Protein AF-A0A1Z8B0L1-F1 (afdb_monomer)

Nearest PDB structures (foldseek):
  5zxg-assembly1_A  TM=8.441E-01  e=2.664E-04  Arthrobacter globiformis
  5zxg-assembly1_B  TM=8.495E-01  e=6.391E-04  Arthrobacter globiformis
  4aef-assembly1_A  TM=9.300E-01  e=2.914E-03  Pyrococcus furiosus
  5h05-assembly2_B  TM=7.819E-01  e=2.053E-03  marine metagenome
  1lwh-assembly1_B  TM=7.773E-01  e=1.937E-03  Thermotoga maritima

Structure (mmCIF, N/CA/C/O backbone):
data_AF-A0A1Z8B0L1-F1
#
_entry.id   AF-A0A1Z8B0L1-F1
#
loop_
_atom_site.group_PDB
_atom_site.id
_atom_site.type_symbol
_atom_site.label_atom_id
_atom_site.label_alt_id
_atom_site.label_comp_id
_atom_site.label_asym_id
_atom_site.label_entity_id
_atom_site.label_seq_id
_atom_site.pdbx_PDB_ins_code
_atom_site.Cartn_x
_atom_site.Cartn_y
_atom_site.Cartn_z
_atom_site.occupancy
_atom_site.B_iso_or_equiv
_atom_site.auth_seq_id
_atom_site.auth_comp_id
_atom_site.auth_asym_id
_atom_site.auth_atom_id
_atom_site.pdbx_PDB_model_num
ATOM 1 N N . SER A 1 1 ? 11.776 -5.680 -22.552 1.00 68.62 1 SER A N 1
ATOM 2 C CA . SER A 1 1 ? 10.340 -6.028 -22.489 1.00 68.62 1 SER A CA 1
ATOM 3 C C . SER A 1 1 ? 10.002 -6.439 -21.060 1.00 68.62 1 SER A C 1
ATOM 5 O O . SER A 1 1 ? 10.801 -7.156 -20.469 1.00 68.62 1 SER A O 1
ATOM 7 N N . ILE A 1 2 ? 8.865 -5.976 -20.528 1.00 79.12 2 ILE A N 1
ATOM 8 C CA . ILE A 1 2 ? 8.371 -6.198 -19.151 1.00 79.12 2 ILE A CA 1
ATOM 9 C C .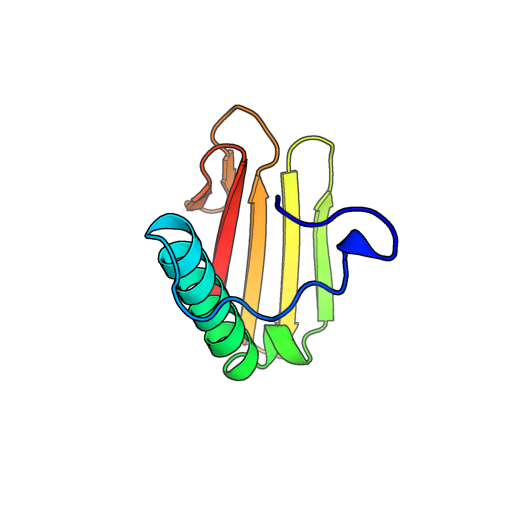 ILE A 1 2 ? 7.873 -7.631 -18.868 1.00 79.12 2 ILE A C 1
ATOM 11 O O . ILE A 1 2 ? 7.508 -7.930 -17.738 1.00 79.12 2 ILE A O 1
ATOM 15 N N . GLY A 1 3 ? 7.895 -8.516 -19.869 1.00 85.56 3 GLY A N 1
ATOM 16 C CA . GLY A 1 3 ? 7.261 -9.834 -19.792 1.00 85.56 3 GLY A CA 1
ATOM 17 C C . GLY A 1 3 ? 5.889 -9.818 -20.470 1.00 85.56 3 GLY A C 1
ATOM 18 O O . GLY A 1 3 ? 5.318 -8.752 -20.704 1.00 85.56 3 GLY A O 1
ATOM 19 N N . GLY A 1 4 ? 5.376 -10.995 -20.804 1.00 88.12 4 GLY A N 1
ATOM 20 C CA . GLY A 1 4 ? 4.113 -11.185 -21.514 1.00 88.12 4 GLY A CA 1
ATOM 21 C C . GLY A 1 4 ? 3.475 -12.513 -21.124 1.00 88.12 4 GLY A C 1
ATOM 22 O O . GLY A 1 4 ? 3.691 -13.002 -20.018 1.00 88.12 4 GLY A O 1
ATOM 23 N N . ASN A 1 5 ? 2.707 -13.117 -22.026 1.00 89.88 5 ASN A N 1
ATOM 24 C CA . ASN A 1 5 ? 2.244 -14.490 -21.824 1.00 89.88 5 ASN A CA 1
ATOM 25 C C . ASN A 1 5 ? 3.418 -15.474 -21.862 1.00 89.88 5 ASN A C 1
ATOM 27 O O . ASN A 1 5 ? 4.509 -15.131 -22.316 1.00 89.88 5 ASN A O 1
ATOM 31 N N . ASP A 1 6 ? 3.184 -16.701 -21.407 1.00 92.06 6 ASP A N 1
ATOM 32 C CA . ASP A 1 6 ? 4.151 -17.789 -21.541 1.00 92.06 6 ASP A CA 1
ATOM 33 C C . ASP A 1 6 ? 4.649 -17.901 -22.999 1.00 92.06 6 ASP A C 1
ATOM 35 O O . ASP A 1 6 ? 3.825 -17.836 -23.917 1.00 92.06 6 ASP A O 1
ATOM 39 N N . PRO A 1 7 ? 5.967 -18.015 -23.249 1.00 90.38 7 PRO A N 1
ATOM 40 C CA . PRO A 1 7 ? 7.065 -18.204 -22.286 1.00 90.38 7 PRO A CA 1
ATOM 41 C C . PRO A 1 7 ? 7.687 -16.904 -21.720 1.00 90.38 7 PRO A C 1
ATOM 43 O O . PRO A 1 7 ? 8.632 -16.953 -20.932 1.00 90.38 7 PRO A O 1
ATOM 46 N N . ASP A 1 8 ? 7.196 -15.726 -22.109 1.00 91.19 8 ASP A N 1
ATOM 47 C CA . ASP A 1 8 ? 7.835 -14.420 -21.876 1.00 91.19 8 ASP A CA 1
ATOM 48 C C . ASP A 1 8 ? 7.794 -13.942 -20.407 1.00 91.19 8 ASP A C 1
ATOM 50 O O . ASP A 1 8 ? 8.585 -13.080 -20.019 1.00 91.19 8 ASP A O 1
ATOM 54 N N . ASN A 1 9 ? 6.916 -14.502 -19.565 1.00 92.62 9 ASN A N 1
ATOM 55 C CA . ASN A 1 9 ? 6.869 -14.247 -18.113 1.00 92.62 9 ASN A CA 1
ATOM 56 C C . ASN A 1 9 ? 7.932 -15.017 -17.304 1.00 92.62 9 ASN A C 1
ATOM 58 O O . ASN A 1 9 ? 8.040 -14.800 -16.098 1.00 92.62 9 ASN A O 1
ATOM 62 N N . ARG A 1 10 ? 8.732 -15.886 -17.942 1.00 92.00 10 ARG A N 1
ATOM 63 C CA . ARG A 1 10 ? 9.798 -16.681 -17.296 1.00 92.00 10 ARG A CA 1
ATOM 64 C C . ARG A 1 10 ? 11.206 -16.208 -17.655 1.00 92.00 10 ARG A C 1
ATOM 66 O O . ARG A 1 10 ? 12.144 -17.001 -17.707 1.00 92.00 10 ARG A O 1
ATOM 73 N N . LYS A 1 11 ? 11.366 -14.920 -17.954 1.00 89.69 11 LYS A N 1
ATOM 74 C CA . LYS A 1 11 ? 12.686 -14.347 -18.243 1.00 89.69 11 LYS A CA 1
ATOM 75 C C . LYS A 1 11 ? 13.632 -14.525 -17.066 1.00 89.69 11 LYS A C 1
ATOM 77 O O . LYS A 1 11 ? 13.225 -14.489 -15.907 1.00 89.69 11 LYS A O 1
ATOM 82 N N . MET A 1 12 ? 14.914 -14.650 -17.392 1.00 92.62 12 MET A N 1
ATOM 83 C CA . MET A 1 12 ? 15.974 -14.666 -16.392 1.00 92.62 12 MET A CA 1
ATOM 84 C C . MET A 1 12 ? 15.946 -13.388 -15.554 1.00 92.62 12 MET A C 1
ATOM 86 O O . MET A 1 12 ? 15.694 -12.294 -16.068 1.00 92.62 12 MET A O 1
ATOM 90 N N . MET A 1 13 ? 16.232 -13.543 -14.261 1.00 92.00 13 MET A N 1
ATOM 91 C CA . MET A 1 13 ? 16.302 -12.421 -13.334 1.00 92.00 13 MET A CA 1
ATOM 92 C C . MET A 1 13 ? 17.366 -11.421 -13.789 1.00 92.00 13 MET A C 1
ATOM 94 O O . MET A 1 13 ? 18.517 -11.778 -14.045 1.00 92.00 13 MET A O 1
ATOM 98 N N . LYS A 1 14 ? 16.977 -10.151 -13.849 1.00 90.12 14 LYS A N 1
ATOM 99 C CA . LYS A 1 14 ? 17.868 -9.038 -14.159 1.00 90.12 14 LYS A CA 1
ATOM 100 C C . LYS A 1 14 ? 18.441 -8.478 -12.857 1.00 90.12 14 LYS A C 1
ATOM 102 O O . LYS A 1 14 ? 17.690 -8.016 -12.003 1.00 90.12 14 LYS A O 1
ATOM 107 N N . PHE A 1 15 ? 19.763 -8.523 -12.708 1.00 92.88 15 PHE A N 1
ATOM 108 C CA . PHE A 1 15 ? 20.451 -8.033 -11.505 1.00 92.88 15 PHE A CA 1
ATOM 109 C C . PHE A 1 15 ? 20.972 -6.600 -11.636 1.00 92.88 15 PHE A C 1
ATOM 111 O O . PHE A 1 15 ? 21.089 -5.906 -10.629 1.00 92.88 15 PHE A O 1
ATOM 118 N N . ASP A 1 16 ? 21.240 -6.148 -12.860 1.00 95.69 16 ASP A N 1
ATOM 119 C CA . ASP A 1 16 ? 21.636 -4.769 -13.138 1.00 95.69 16 ASP A CA 1
ATOM 120 C C . ASP A 1 16 ? 20.391 -3.895 -13.313 1.00 95.69 16 ASP A C 1
ATOM 122 O O . ASP A 1 16 ? 19.723 -3.972 -14.339 1.00 95.69 16 ASP A O 1
ATOM 126 N N . LEU A 1 17 ? 20.022 -3.133 -12.283 1.00 94.69 17 LEU A N 1
ATOM 127 C CA . LEU A 1 17 ? 18.755 -2.402 -12.225 1.00 94.69 17 LEU A CA 1
ATOM 128 C C . LEU A 1 17 ? 18.925 -0.945 -12.659 1.00 94.69 17 LEU A C 1
ATOM 130 O O . LEU A 1 17 ? 19.788 -0.233 -12.146 1.00 94.69 17 LEU A O 1
ATOM 134 N N . ASN A 1 18 ? 18.021 -0.454 -13.506 1.00 94.75 18 ASN A N 1
ATOM 135 C CA . ASN A 1 18 ? 17.937 0.972 -13.812 1.00 94.75 18 ASN A CA 1
ATOM 136 C C . ASN A 1 18 ? 17.346 1.775 -12.633 1.00 94.75 18 ASN A C 1
ATOM 138 O O . ASN A 1 18 ? 16.805 1.219 -11.677 1.00 94.75 18 ASN A O 1
ATOM 142 N N . VAL A 1 19 ? 17.405 3.107 -12.712 1.00 96.81 19 VAL A N 1
ATOM 143 C CA . VAL A 1 19 ? 16.966 4.009 -11.628 1.00 96.81 19 VAL A CA 1
ATOM 144 C C . VAL A 1 19 ? 15.496 3.798 -11.233 1.00 96.81 19 VAL A C 1
ATOM 146 O O . VAL A 1 19 ? 15.158 3.844 -10.049 1.00 96.81 19 VAL A O 1
ATOM 149 N N . HIS A 1 20 ? 14.610 3.535 -12.196 1.00 94.88 20 HIS A N 1
ATOM 150 C CA . HIS A 1 20 ? 13.194 3.282 -11.918 1.00 94.88 20 HIS A CA 1
ATOM 151 C C . HIS A 1 20 ? 12.984 1.931 -11.223 1.00 94.88 20 HIS A C 1
ATOM 153 O O . HIS A 1 20 ? 12.233 1.851 -10.253 1.00 94.88 20 HIS A O 1
ATOM 159 N N . GLU A 1 21 ? 13.685 0.888 -11.670 1.00 95.31 21 GLU A N 1
ATOM 160 C CA . GLU A 1 21 ? 13.666 -0.448 -11.067 1.00 95.31 21 GLU A CA 1
ATOM 161 C C . GLU A 1 21 ? 14.239 -0.422 -9.639 1.00 95.31 21 GLU A C 1
ATOM 163 O O . GLU A 1 21 ? 13.683 -1.052 -8.740 1.00 95.31 21 GLU A O 1
ATOM 168 N N . GLN A 1 22 ? 15.296 0.359 -9.390 1.00 97.19 22 GLN A N 1
ATOM 169 C CA . GLN A 1 22 ? 15.842 0.571 -8.046 1.00 97.19 22 GLN A CA 1
ATOM 170 C C . GLN A 1 22 ? 14.840 1.284 -7.130 1.00 97.19 22 GLN A C 1
ATOM 172 O O . GLN A 1 22 ? 14.652 0.868 -5.985 1.0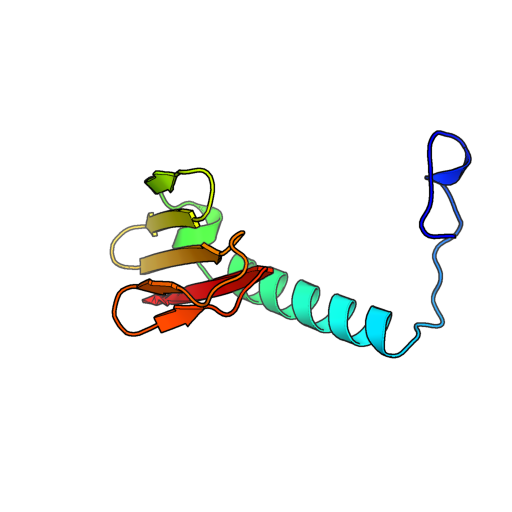0 97.19 22 GLN A O 1
ATOM 177 N N . ARG A 1 23 ? 14.152 2.321 -7.630 1.00 96.94 23 ARG A N 1
ATOM 178 C CA . ARG A 1 23 ? 13.099 3.020 -6.874 1.00 96.94 23 ARG A CA 1
ATOM 179 C C . ARG A 1 23 ? 11.947 2.0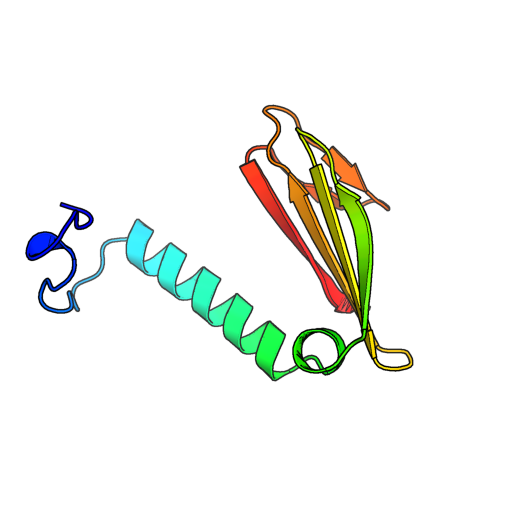80 -6.530 1.00 96.94 23 ARG A C 1
ATOM 181 O O . ARG A 1 23 ? 11.513 2.063 -5.382 1.00 96.94 23 ARG A O 1
ATOM 18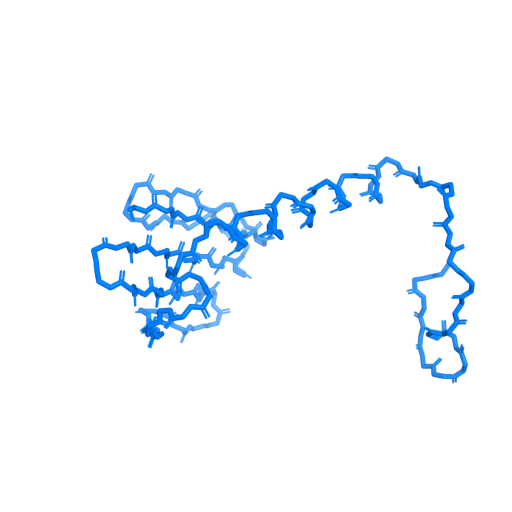8 N N . LEU A 1 24 ? 11.504 1.269 -7.491 1.00 95.81 24 LEU A N 1
ATOM 189 C CA . LEU A 1 24 ? 10.478 0.255 -7.268 1.00 95.81 24 LEU A CA 1
ATOM 190 C C . LEU A 1 24 ? 10.938 -0.768 -6.224 1.00 95.81 24 LEU A C 1
ATOM 192 O O . LEU A 1 24 ? 10.219 -1.028 -5.264 1.00 95.81 24 LEU A O 1
ATOM 196 N N . LYS A 1 25 ? 12.158 -1.301 -6.352 1.00 97.00 25 LYS A N 1
ATOM 197 C CA . LYS A 1 25 ? 12.732 -2.231 -5.372 1.00 97.00 25 LYS A CA 1
ATOM 198 C C . LYS A 1 25 ? 12.755 -1.624 -3.971 1.00 97.00 25 LYS A C 1
ATOM 200 O O . LYS A 1 25 ? 12.396 -2.317 -3.019 1.00 97.00 25 LYS A O 1
ATOM 205 N N . LYS A 1 26 ? 13.134 -0.347 -3.836 1.00 97.94 26 LYS A N 1
ATOM 206 C CA . LYS A 1 26 ? 13.102 0.363 -2.552 1.00 97.94 26 LYS A CA 1
ATOM 207 C C . LYS A 1 26 ? 11.674 0.450 -2.012 1.00 97.94 26 LYS A C 1
ATOM 209 O O . LYS A 1 26 ? 11.438 0.021 -0.891 1.00 97.94 26 LYS A O 1
ATOM 214 N N . GLN A 1 27 ? 10.725 0.920 -2.819 1.00 96.94 27 GLN A N 1
ATOM 215 C CA . GLN A 1 27 ? 9.321 1.048 -2.422 1.00 96.94 27 GLN A CA 1
ATOM 216 C C . GLN A 1 27 ? 8.721 -0.291 -1.962 1.00 96.94 27 GLN A C 1
ATOM 218 O O . GLN A 1 27 ? 8.056 -0.347 -0.931 1.00 96.94 27 GLN A O 1
ATOM 223 N N . ILE A 1 28 ? 8.990 -1.386 -2.682 1.00 97.69 28 ILE A N 1
ATOM 224 C CA . ILE A 1 28 ? 8.535 -2.727 -2.290 1.00 97.69 28 ILE A CA 1
ATOM 225 C C . ILE A 1 28 ? 9.243 -3.209 -1.018 1.00 97.69 28 ILE A C 1
ATOM 227 O O . ILE A 1 28 ? 8.594 -3.789 -0.152 1.00 97.69 28 ILE A O 1
ATOM 231 N N . THR A 1 29 ? 10.546 -2.953 -0.874 1.00 98.12 29 THR A N 1
ATOM 232 C CA . THR A 1 29 ? 11.289 -3.273 0.358 1.00 98.12 29 THR A CA 1
ATOM 233 C C . THR A 1 29 ? 10.673 -2.574 1.566 1.00 98.12 29 THR A C 1
ATOM 235 O O . THR A 1 29 ? 10.426 -3.222 2.581 1.00 98.12 29 THR A O 1
ATOM 238 N N . ASP A 1 30 ? 10.373 -1.281 1.434 1.00 97.62 30 ASP A N 1
ATOM 239 C CA . ASP A 1 30 ? 9.748 -0.486 2.488 1.00 97.62 30 ASP A CA 1
ATOM 240 C C . ASP A 1 30 ? 8.375 -1.077 2.855 1.00 97.62 30 ASP A C 1
ATOM 242 O O . ASP A 1 30 ? 8.145 -1.388 4.019 1.00 97.62 30 ASP A O 1
ATOM 246 N N . LEU A 1 31 ? 7.516 -1.376 1.869 1.00 97.56 31 LEU A N 1
ATOM 247 C CA . LEU A 1 31 ? 6.211 -2.015 2.101 1.00 97.56 31 LEU A CA 1
ATOM 248 C C . LEU A 1 31 ? 6.311 -3.376 2.803 1.00 97.56 31 LEU A C 1
ATOM 250 O O . LEU A 1 31 ? 5.527 -3.671 3.707 1.00 97.56 31 LEU A O 1
ATOM 254 N N . VAL A 1 32 ? 7.261 -4.222 2.392 1.00 98.12 32 VAL A N 1
ATOM 255 C CA . VAL A 1 32 ? 7.483 -5.537 3.010 1.00 98.12 32 VAL A CA 1
ATOM 256 C C . VAL A 1 32 ? 7.933 -5.375 4.458 1.00 98.12 32 VAL A C 1
ATOM 258 O O . VAL A 1 32 ? 7.431 -6.085 5.330 1.00 98.12 32 VAL A O 1
ATOM 261 N N . ASN A 1 33 ? 8.838 -4.435 4.730 1.00 98.06 33 ASN A N 1
ATOM 262 C CA . ASN A 1 33 ? 9.290 -4.145 6.086 1.00 98.06 33 ASN A CA 1
ATOM 263 C C . ASN A 1 33 ? 8.150 -3.594 6.947 1.00 98.06 33 ASN A C 1
ATOM 265 O O . ASN A 1 33 ? 7.961 -4.073 8.062 1.00 98.06 33 ASN A O 1
ATOM 269 N N . THR A 1 34 ? 7.341 -2.668 6.430 1.00 97.75 34 THR A N 1
ATOM 270 C CA . THR A 1 34 ? 6.160 -2.157 7.135 1.00 97.75 34 THR A CA 1
ATOM 271 C C . THR A 1 34 ? 5.180 -3.282 7.463 1.00 97.75 34 THR A C 1
ATOM 273 O O . THR A 1 34 ? 4.757 -3.414 8.607 1.00 97.75 34 THR A O 1
ATOM 276 N N . ARG A 1 35 ? 4.875 -4.164 6.499 1.00 97.38 35 ARG A N 1
ATOM 277 C CA . ARG A 1 35 ? 3.996 -5.322 6.728 1.00 97.38 35 ARG A CA 1
ATOM 278 C C . ARG A 1 35 ? 4.548 -6.260 7.800 1.00 97.38 35 ARG A C 1
ATOM 280 O O . ARG A 1 35 ? 3.785 -6.704 8.646 1.00 97.38 35 ARG A O 1
ATOM 287 N N . ARG A 1 36 ? 5.844 -6.586 7.756 1.00 97.62 36 ARG A N 1
ATOM 288 C CA . ARG A 1 36 ? 6.483 -7.511 8.713 1.00 97.62 36 ARG A CA 1
ATOM 289 C C . ARG A 1 36 ? 6.443 -7.002 10.153 1.00 97.62 36 ARG A C 1
ATOM 291 O O . ARG A 1 36 ? 6.407 -7.817 11.066 1.00 97.62 36 ARG A O 1
ATOM 298 N N . ASN A 1 37 ? 6.438 -5.685 10.340 1.00 97.31 37 ASN A N 1
ATOM 299 C CA . ASN A 1 37 ? 6.477 -5.047 11.656 1.00 97.31 37 ASN A CA 1
ATOM 300 C C . ASN A 1 37 ? 5.112 -4.516 12.127 1.00 97.31 37 ASN A C 1
ATOM 302 O O . ASN A 1 37 ? 5.062 -3.780 13.103 1.00 97.31 37 ASN A O 1
ATOM 306 N N . SER A 1 38 ? 4.015 -4.874 11.451 1.00 97.88 38 SER A N 1
ATOM 307 C CA . SER A 1 38 ? 2.656 -4.460 11.819 1.00 97.88 38 SER A CA 1
ATOM 308 C C . SER A 1 38 ? 1.778 -5.683 12.067 1.00 97.88 38 SER A C 1
ATOM 310 O O . SER A 1 38 ? 1.589 -6.518 11.170 1.00 97.88 38 SER A O 1
ATOM 312 N N . MET A 1 39 ? 1.224 -5.810 13.274 1.00 97.88 39 MET A N 1
ATOM 3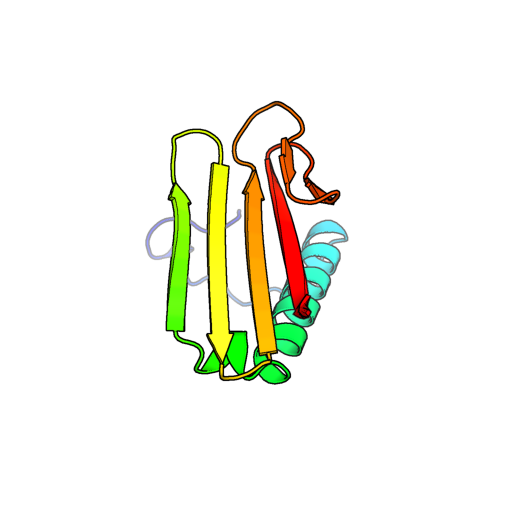13 C CA . MET A 1 39 ? 0.276 -6.880 13.586 1.00 97.88 39 MET A CA 1
ATOM 314 C C . MET A 1 39 ? -1.067 -6.625 12.905 1.00 97.88 39 MET A C 1
ATOM 316 O O . MET A 1 39 ? -1.698 -7.572 12.427 1.00 97.88 39 MET A O 1
ATOM 320 N N . ALA A 1 40 ? -1.462 -5.358 12.750 1.00 98.44 40 ALA A N 1
ATOM 321 C CA . ALA A 1 40 ? -2.656 -4.977 12.006 1.00 98.44 40 ALA A CA 1
ATOM 322 C C . ALA A 1 40 ? -2.588 -5.464 10.550 1.00 98.44 40 ALA A C 1
ATOM 324 O O . ALA A 1 40 ? -3.510 -6.120 10.062 1.00 98.44 40 ALA A O 1
ATOM 325 N N . LEU A 1 41 ? -1.472 -5.233 9.851 1.00 97.88 41 LEU A N 1
ATOM 326 C CA . LEU A 1 41 ? -1.313 -5.660 8.458 1.00 97.88 41 LEU A CA 1
ATOM 327 C C . LEU A 1 41 ? -1.202 -7.184 8.302 1.00 97.88 41 LEU A C 1
ATOM 329 O O . LEU A 1 41 ? -1.648 -7.729 7.280 1.00 97.88 41 LEU A O 1
ATOM 333 N N . GLN A 1 42 ? -0.626 -7.882 9.280 1.00 98.06 42 GLN A N 1
ATOM 334 C CA . GLN A 1 42 ? -0.472 -9.338 9.237 1.00 98.06 42 GLN A CA 1
ATOM 335 C C . GLN A 1 42 ? -1.769 -10.062 9.601 1.00 98.06 42 GLN A C 1
ATOM 337 O O . GLN A 1 42 ? -2.246 -10.869 8.804 1.00 98.06 42 GLN A O 1
ATOM 342 N N . TYR A 1 43 ? -2.377 -9.707 10.731 1.00 97.94 43 TYR A N 1
ATOM 343 C CA . TYR A 1 43 ? -3.436 -10.487 11.382 1.00 97.94 43 TYR A CA 1
ATOM 344 C C . TYR A 1 43 ? -4.713 -9.694 11.661 1.00 97.94 43 TYR A C 1
ATOM 346 O O . TYR A 1 43 ? -5.711 -10.272 12.077 1.00 97.94 43 TYR A O 1
ATOM 354 N N . GLY A 1 44 ? -4.709 -8.381 11.430 1.00 98.06 44 GLY A N 1
ATOM 355 C CA . GLY A 1 44 ? -5.850 -7.534 11.746 1.00 98.06 44 GLY A CA 1
ATOM 356 C C . GLY A 1 44 ? -7.086 -7.822 10.898 1.00 98.06 44 GLY A C 1
ATOM 357 O O . GLY A 1 44 ? -6.986 -8.189 9.721 1.00 98.06 44 GLY A O 1
ATOM 358 N N . THR A 1 45 ? -8.259 -7.583 11.474 1.00 98.56 45 THR A N 1
ATOM 359 C CA . THR A 1 45 ? -9.546 -7.643 10.773 1.00 98.56 45 THR A CA 1
ATOM 360 C C . THR A 1 45 ? -9.602 -6.565 9.697 1.00 98.56 45 THR A C 1
ATOM 362 O O . THR A 1 45 ? -9.124 -5.450 9.902 1.00 98.56 45 THR A O 1
ATOM 365 N N . THR A 1 46 ? -10.175 -6.893 8.540 1.00 98.56 46 THR A N 1
ATOM 366 C CA . THR A 1 46 ? -10.307 -5.960 7.414 1.00 98.56 46 THR A CA 1
ATOM 367 C C . THR A 1 46 ? -11.669 -5.284 7.422 1.00 98.56 46 THR A C 1
ATOM 369 O O . THR A 1 46 ? -12.690 -5.958 7.479 1.00 98.56 46 THR A O 1
ATOM 372 N N . THR A 1 47 ? -11.685 -3.958 7.307 1.00 98.56 47 THR A N 1
ATOM 373 C CA . THR A 1 47 ? -12.882 -3.147 7.061 1.00 98.56 47 THR A CA 1
ATOM 374 C C . THR A 1 47 ? -12.667 -2.309 5.806 1.00 98.56 47 THR A C 1
A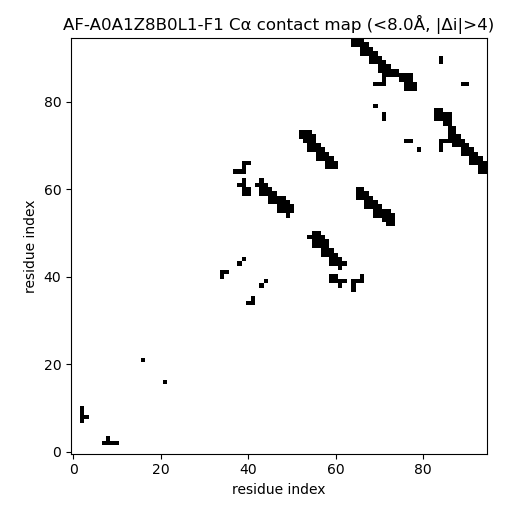TOM 376 O O . THR A 1 47 ? -11.630 -1.665 5.654 1.00 98.56 47 THR A O 1
ATOM 379 N N . ILE A 1 48 ? -13.643 -2.300 4.903 1.00 98.56 48 ILE A N 1
ATOM 380 C CA . ILE A 1 48 ? -13.638 -1.425 3.728 1.00 98.56 48 ILE A CA 1
ATOM 381 C C . ILE A 1 48 ? -14.390 -0.153 4.112 1.00 98.56 48 ILE A C 1
ATOM 383 O O . ILE A 1 48 ? -15.587 -0.209 4.374 1.00 98.56 48 ILE A O 1
ATOM 387 N N . LEU A 1 49 ? -13.691 0.980 4.167 1.00 98.25 49 LEU A N 1
ATOM 388 C CA . LEU A 1 49 ? -14.301 2.271 4.509 1.00 98.25 49 LEU A CA 1
ATOM 389 C C . LEU A 1 49 ? -14.896 2.960 3.277 1.00 98.25 49 LEU A C 1
ATOM 391 O O . LEU A 1 49 ? -15.899 3.661 3.375 1.00 98.25 49 LEU A O 1
ATOM 395 N N . ARG A 1 50 ? -14.285 2.752 2.107 1.00 98.31 50 ARG A N 1
ATOM 396 C CA . ARG A 1 50 ? -14.761 3.265 0.818 1.00 98.31 50 ARG A CA 1
ATOM 397 C C . ARG A 1 50 ? -14.285 2.351 -0.300 1.00 98.31 50 ARG A C 1
ATOM 399 O O . ARG A 1 50 ? -13.125 1.953 -0.299 1.00 98.31 50 ARG A O 1
ATOM 406 N N . ALA A 1 51 ? -15.154 2.046 -1.254 1.00 98.25 51 ALA A N 1
ATOM 407 C CA . ALA A 1 51 ? -14.793 1.322 -2.466 1.00 98.25 51 ALA A CA 1
ATOM 408 C C . ALA A 1 51 ? -15.673 1.796 -3.621 1.00 98.25 51 ALA A C 1
ATOM 410 O O . ALA A 1 51 ? -16.806 1.350 -3.778 1.00 98.25 51 ALA A O 1
ATOM 411 N N . ASP A 1 52 ? -15.145 2.706 -4.430 1.00 97.88 52 ASP A N 1
ATOM 412 C CA . ASP A 1 52 ? -15.808 3.175 -5.642 1.00 97.88 52 ASP A CA 1
ATOM 413 C C . ASP A 1 52 ? -14.835 3.214 -6.826 1.00 97.88 52 ASP A C 1
ATOM 415 O O . ASP A 1 52 ? -13.743 2.634 -6.786 1.00 97.88 52 ASP A O 1
ATOM 419 N N . LYS A 1 53 ? -15.246 3.851 -7.925 1.00 98.19 53 LYS A N 1
ATOM 420 C CA . LYS A 1 53 ? -14.449 3.958 -9.150 1.00 98.19 53 LYS A CA 1
ATOM 421 C C . LYS A 1 53 ? -13.101 4.645 -8.911 1.00 98.19 53 LYS A C 1
ATOM 423 O O . LYS A 1 53 ? -12.103 4.219 -9.490 1.00 98.19 53 LYS A O 1
ATOM 428 N N . GLU A 1 54 ? -13.058 5.642 -8.042 1.00 98.25 54 GLU A N 1
ATOM 429 C CA . GLU A 1 54 ? -11.943 6.570 -7.872 1.00 98.25 54 GLU A CA 1
ATOM 430 C C . GLU A 1 54 ? -11.086 6.247 -6.654 1.00 98.25 54 GLU A C 1
ATOM 432 O O . GLU A 1 54 ? -9.869 6.382 -6.717 1.00 98.25 54 GLU A O 1
ATOM 437 N N . VAL A 1 55 ? -11.686 5.766 -5.567 1.00 98.56 55 VAL A N 1
ATOM 438 C CA . VAL A 1 55 ? -10.991 5.593 -4.291 1.00 98.56 55 VAL A CA 1
ATOM 439 C C . VAL A 1 55 ? -11.314 4.239 -3.663 1.00 98.56 55 VAL A C 1
ATOM 441 O O . VAL A 1 55 ? -12.452 3.767 -3.679 1.00 98.56 55 VAL A O 1
ATOM 444 N N . LEU A 1 56 ? -10.291 3.616 -3.077 1.00 98.81 56 LEU A N 1
ATOM 445 C CA . LEU A 1 56 ? -10.421 2.457 -2.196 1.00 98.81 56 LEU A CA 1
ATOM 446 C C . LEU A 1 56 ? -9.719 2.759 -0.869 1.00 98.81 56 LEU A C 1
ATOM 448 O O . LEU A 1 56 ? -8.528 3.051 -0.863 1.00 98.81 56 LEU A O 1
ATOM 452 N N . ILE A 1 57 ? -10.443 2.665 0.244 1.00 98.62 57 ILE A N 1
ATOM 453 C CA . ILE A 1 57 ? -9.896 2.827 1.593 1.00 98.62 57 ILE A CA 1
ATOM 454 C C . ILE A 1 57 ? -10.131 1.538 2.371 1.00 98.62 57 ILE A C 1
ATOM 456 O O . ILE A 1 57 ? -11.275 1.120 2.573 1.00 98.62 57 ILE A O 1
ATOM 460 N N . ILE A 1 58 ? -9.041 0.922 2.815 1.00 98.56 58 ILE A N 1
ATOM 461 C CA . ILE A 1 58 ? -9.044 -0.304 3.609 1.00 98.56 58 ILE A CA 1
ATOM 462 C C . ILE A 1 58 ? -8.449 0.009 4.974 1.00 98.56 58 ILE A C 1
ATOM 464 O O . ILE A 1 58 ? -7.331 0.507 5.058 1.00 98.56 58 ILE A O 1
ATOM 468 N N . ARG A 1 59 ? -9.158 -0.355 6.039 1.00 98.50 59 ARG A N 1
ATOM 469 C CA . ARG A 1 59 ? -8.634 -0.356 7.403 1.00 98.50 59 ARG A CA 1
ATOM 470 C C . ARG A 1 59 ? -8.367 -1.787 7.847 1.00 98.50 59 ARG A C 1
ATOM 472 O O . ARG A 1 59 ? -9.228 -2.657 7.722 1.00 98.50 59 ARG A O 1
ATOM 479 N N . ARG A 1 60 ? -7.176 -2.029 8.375 1.00 98.50 60 ARG A N 1
ATOM 480 C CA . ARG A 1 60 ? -6.789 -3.248 9.080 1.00 98.50 60 ARG A CA 1
ATOM 481 C C . ARG A 1 60 ? -6.613 -2.900 10.550 1.00 98.50 60 ARG A C 1
ATOM 483 O O . ARG A 1 60 ? -5.968 -1.904 10.847 1.00 98.50 60 ARG A O 1
ATOM 490 N N . GLN A 1 61 ? -7.178 -3.691 11.454 1.00 98.44 61 GLN A N 1
ATOM 491 C CA . GLN A 1 61 ? -7.077 -3.430 12.892 1.00 98.44 61 GLN A CA 1
ATOM 492 C C . GLN A 1 61 ? -6.778 -4.709 13.665 1.00 98.44 61 GLN A C 1
ATOM 494 O O . GLN A 1 61 ? -7.458 -5.718 13.473 1.00 98.44 61 GLN A O 1
ATOM 499 N N . TYR A 1 62 ? -5.785 -4.654 14.547 1.00 98.31 62 TYR A N 1
ATOM 500 C CA . TYR A 1 62 ? -5.451 -5.721 15.485 1.00 98.31 62 TYR A CA 1
ATOM 501 C C . TYR A 1 62 ? -5.290 -5.114 16.882 1.00 98.31 62 TYR A C 1
ATOM 503 O O . TYR A 1 62 ? -4.305 -4.432 17.146 1.00 98.31 62 TYR A O 1
ATOM 511 N N . PHE A 1 63 ? -6.276 -5.343 17.758 1.00 96.56 63 PHE A N 1
ATOM 512 C CA . PHE A 1 63 ? -6.435 -4.598 19.015 1.00 96.56 63 PHE A CA 1
ATOM 513 C C . PHE A 1 63 ? -6.384 -3.080 18.772 1.00 96.56 63 PHE A C 1
ATOM 515 O O . PHE A 1 63 ? -7.212 -2.561 18.014 1.00 96.56 63 PHE A O 1
ATOM 522 N N . ASP A 1 64 ? -5.419 -2.402 19.387 1.00 96.94 64 ASP A N 1
ATOM 523 C CA . ASP A 1 64 ? -5.251 -0.953 19.324 1.00 96.94 64 ASP A CA 1
ATOM 524 C C . ASP A 1 64 ? -4.395 -0.508 18.127 1.00 96.94 64 ASP A C 1
ATOM 526 O O . ASP A 1 64 ? -4.396 0.671 17.794 1.00 96.94 64 ASP A O 1
ATOM 530 N N . GLU A 1 65 ? -3.710 -1.433 17.440 1.00 98.00 65 GLU A N 1
ATOM 531 C CA . GLU A 1 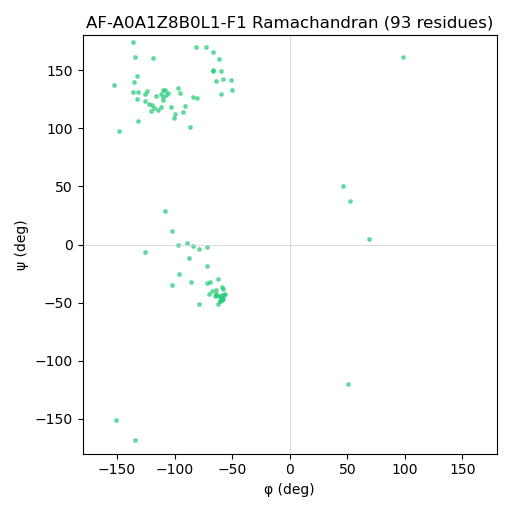65 ? -2.924 -1.117 16.243 1.00 98.00 65 GLU A CA 1
ATOM 532 C C . GLU A 1 65 ? -3.843 -1.018 15.019 1.00 98.00 65 GLU A C 1
ATOM 534 O O . GLU A 1 65 ? -4.589 -1.958 14.695 1.00 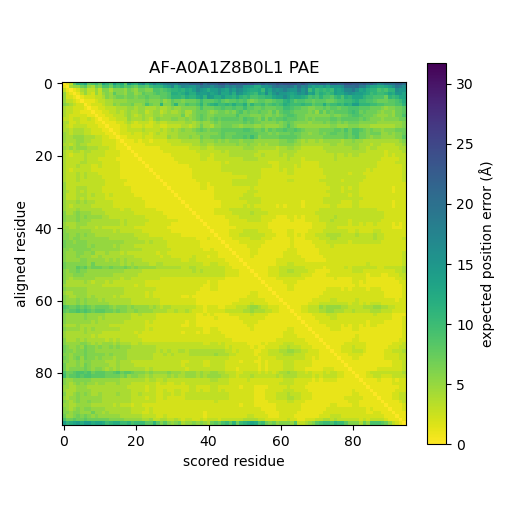98.00 65 GLU A O 1
ATOM 539 N N . ILE A 1 66 ? -3.767 0.106 14.302 1.00 98.00 66 ILE A N 1
ATOM 540 C CA . ILE A 1 66 ? -4.591 0.373 13.121 1.00 98.00 66 ILE A CA 1
ATOM 541 C C . ILE A 1 66 ? -3.696 0.718 11.933 1.00 98.00 66 ILE A C 1
ATOM 543 O O . ILE A 1 66 ? -2.867 1.617 11.977 1.00 98.00 66 ILE A O 1
ATOM 547 N N . ALA A 1 67 ? -3.928 0.039 10.813 1.00 98.19 67 ALA A N 1
ATOM 548 C CA . ALA A 1 67 ? -3.315 0.358 9.535 1.00 98.19 67 ALA A CA 1
ATOM 549 C C . ALA A 1 67 ? -4.394 0.739 8.518 1.00 98.19 67 ALA A C 1
ATOM 551 O O . ALA A 1 67 ? -5.235 -0.087 8.156 1.00 98.19 67 ALA A O 1
ATOM 552 N N . THR A 1 68 ? -4.354 1.970 8.020 1.00 98.44 68 THR A N 1
ATOM 553 C CA . THR A 1 68 ? -5.278 2.464 6.993 1.00 98.44 68 THR A CA 1
ATOM 554 C C . THR A 1 68 ? -4.531 2.652 5.681 1.00 98.44 68 THR A C 1
ATOM 556 O O . THR A 1 68 ? -3.538 3.372 5.617 1.00 98.44 68 THR A O 1
ATOM 559 N N . VAL A 1 69 ? -5.013 2.012 4.617 1.00 98.25 69 VAL A N 1
ATOM 560 C CA . VAL A 1 69 ? -4.489 2.169 3.258 1.00 98.25 69 VAL A CA 1
ATOM 561 C C . VAL A 1 69 ? -5.508 2.905 2.410 1.00 98.25 69 VAL A C 1
ATOM 563 O O . VAL A 1 69 ? -6.658 2.479 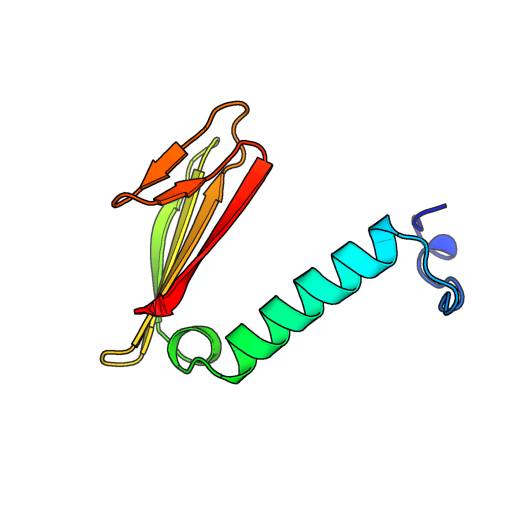2.312 1.00 98.25 69 VAL A O 1
ATOM 566 N N . ILE A 1 70 ? -5.068 3.982 1.768 1.00 98.62 70 ILE A N 1
ATOM 567 C CA . ILE A 1 70 ? -5.866 4.800 0.855 1.00 98.62 70 ILE A CA 1
ATOM 568 C C . ILE A 1 70 ? -5.261 4.649 -0.536 1.00 98.62 70 ILE A C 1
ATOM 570 O O . ILE A 1 70 ? -4.127 5.063 -0.758 1.00 98.62 70 ILE A O 1
ATOM 574 N N . PHE A 1 71 ? -6.009 4.083 -1.477 1.00 98.69 71 PHE A N 1
ATOM 575 C CA . PHE A 1 71 ? -5.653 4.026 -2.892 1.00 98.69 71 PHE A CA 1
ATOM 576 C C . PHE A 1 71 ? -6.461 5.069 -3.662 1.00 98.69 71 PHE A C 1
ATOM 578 O O . PHE A 1 71 ? -7.691 4.984 -3.716 1.00 98.69 71 PHE A O 1
ATOM 585 N N . ASN A 1 72 ? -5.771 6.020 -4.289 1.00 98.62 72 ASN A N 1
ATOM 586 C CA . ASN A 1 72 ? -6.360 7.003 -5.187 1.00 98.62 72 ASN A CA 1
ATOM 587 C C . ASN A 1 72 ? -6.117 6.584 -6.644 1.00 98.62 72 ASN A C 1
ATOM 589 O O . ASN A 1 72 ? -4.999 6.647 -7.151 1.00 98.62 72 ASN A O 1
ATOM 593 N N . LYS A 1 73 ? -7.185 6.156 -7.315 1.00 98.38 73 LYS A N 1
ATOM 594 C CA . LYS A 1 73 ? -7.213 5.753 -8.731 1.00 98.38 73 LYS A CA 1
ATOM 595 C C . LYS A 1 73 ? -7.702 6.880 -9.645 1.00 98.38 73 LYS A C 1
ATOM 597 O O . LYS A 1 73 ? -7.854 6.668 -10.846 1.00 98.38 73 LYS A O 1
ATOM 602 N N . SER A 1 74 ? -8.046 8.035 -9.081 1.00 98.06 74 SER A N 1
ATOM 603 C CA . SER A 1 74 ? -8.554 9.170 -9.841 1.00 98.06 74 SER A CA 1
ATOM 604 C C . SER A 1 74 ? -7.416 9.967 -10.484 1.00 98.06 74 SER A C 1
ATOM 606 O O . SER A 1 74 ? -6.233 9.776 -10.188 1.00 98.06 74 SER A O 1
ATOM 608 N N . ALA A 1 75 ? -7.797 10.887 -11.368 1.00 98.00 75 ALA A N 1
ATOM 609 C CA . ALA A 1 75 ? -6.889 11.861 -11.965 1.00 98.00 75 ALA A CA 1
ATOM 610 C C . ALA A 1 75 ? -6.676 13.109 -11.084 1.00 98.00 75 ALA A C 1
ATOM 612 O O . ALA A 1 75 ? -5.928 14.001 -11.477 1.00 98.00 75 ALA A O 1
ATOM 613 N N . GLN A 1 76 ? -7.330 13.189 -9.921 1.00 98.00 76 GLN A N 1
ATOM 614 C CA . GLN A 1 76 ? -7.270 14.328 -9.005 1.00 98.00 76 GLN A CA 1
ATOM 615 C C . GLN A 1 76 ? -6.698 13.900 -7.654 1.00 98.00 76 GLN A C 1
ATOM 617 O O . GLN A 1 76 ? -6.626 12.714 -7.338 1.00 98.00 76 GLN A O 1
ATOM 622 N N . GLU A 1 77 ? -6.215 14.856 -6.869 1.00 98.06 77 GLU A N 1
ATOM 623 C CA . GLU A 1 77 ? -5.827 14.567 -5.493 1.00 98.06 77 GLU A CA 1
ATOM 624 C C . GLU A 1 77 ? -7.053 14.202 -4.651 1.00 98.06 77 GLU A C 1
ATOM 626 O O . GLU A 1 77 ? -8.169 14.654 -4.906 1.00 98.06 77 GLU A O 1
ATOM 631 N N . PHE A 1 78 ? -6.843 13.357 -3.649 1.00 98.31 78 PHE A N 1
ATOM 632 C CA . PHE A 1 78 ? -7.889 12.944 -2.728 1.00 98.31 78 PHE A CA 1
ATOM 633 C C . PHE A 1 78 ? -7.388 13.071 -1.295 1.00 98.31 78 PHE A C 1
ATOM 635 O O . PHE A 1 78 ? -6.316 12.561 -0.973 1.00 98.31 78 PHE A O 1
ATOM 642 N N . THR A 1 79 ? -8.178 13.704 -0.431 1.00 98.12 79 THR A N 1
ATOM 643 C CA . THR A 1 79 ? -7.823 13.902 0.977 1.00 98.12 79 THR A CA 1
ATOM 644 C C . THR A 1 79 ? -8.733 13.086 1.880 1.00 98.12 79 THR A C 1
ATOM 646 O O . THR A 1 79 ? -9.957 13.165 1.784 1.00 98.12 79 THR A O 1
ATOM 649 N N . PHE A 1 80 ? -8.126 12.331 2.792 1.00 96.62 80 PHE A N 1
ATOM 650 C CA . PHE A 1 80 ? -8.813 11.596 3.850 1.00 96.62 80 PHE A CA 1
ATOM 651 C C . PHE A 1 80 ? -8.108 11.855 5.181 1.00 96.62 80 PHE A C 1
ATOM 653 O O . PHE A 1 80 ? -6.900 11.663 5.268 1.00 96.62 80 PHE A O 1
ATOM 660 N N . GLU A 1 81 ? -8.846 12.326 6.192 1.00 92.75 81 GLU A N 1
ATOM 661 C CA . GLU A 1 81 ? -8.338 12.569 7.557 1.00 92.75 81 GLU A CA 1
ATOM 662 C C . GLU A 1 81 ? -6.986 13.317 7.585 1.00 92.75 81 GLU A C 1
ATOM 664 O O . GLU A 1 81 ? -6.025 12.901 8.225 1.00 92.75 81 GLU A O 1
ATOM 669 N N . ASN A 1 82 ? -6.907 14.437 6.856 1.00 94.94 82 ASN A N 1
ATOM 670 C CA . ASN A 1 82 ? -5.711 15.286 6.698 1.00 94.94 82 ASN A CA 1
ATOM 671 C C . ASN A 1 82 ? -4.549 14.672 5.899 1.00 94.94 82 ASN A C 1
ATOM 673 O O . ASN A 1 82 ? -3.500 15.299 5.765 1.00 94.94 82 ASN A O 1
ATOM 677 N N . THR A 1 83 ? -4.726 13.484 5.322 1.00 96.56 83 THR A N 1
ATOM 678 C CA . THR A 1 83 ? -3.756 12.877 4.410 1.00 96.56 83 THR A CA 1
ATOM 679 C C . THR A 1 83 ? -4.187 13.089 2.967 1.00 96.56 83 THR A C 1
ATOM 681 O O . THR A 1 83 ? -5.173 12.505 2.515 1.00 96.56 83 THR A O 1
ATOM 684 N N . THR A 1 84 ? -3.423 13.893 2.227 1.00 98.06 84 THR A N 1
ATOM 685 C CA . THR A 1 84 ? -3.589 14.049 0.777 1.00 98.06 84 THR A CA 1
ATOM 686 C C . THR A 1 84 ? -2.855 12.932 0.041 1.00 98.06 84 THR A C 1
ATOM 688 O O . THR A 1 84 ? -1.657 12.715 0.232 1.00 98.06 84 THR A O 1
ATOM 691 N N . VAL A 1 85 ? -3.569 12.234 -0.836 1.00 98.38 85 VAL A N 1
ATOM 692 C CA . VAL A 1 85 ? -3.035 11.207 -1.730 1.00 98.38 85 VAL A CA 1
ATOM 693 C C . VAL A 1 85 ? -3.113 11.724 -3.159 1.00 98.38 85 VAL A C 1
ATOM 695 O O . VAL A 1 85 ? -4.196 11.986 -3.686 1.00 98.38 85 VAL A O 1
ATOM 698 N N . LEU A 1 86 ? -1.950 11.860 -3.791 1.00 98.44 86 LEU A N 1
ATOM 699 C CA . LEU A 1 86 ? -1.833 12.311 -5.177 1.00 98.44 86 LEU A CA 1
ATOM 700 C C . LEU A 1 86 ? -2.542 11.353 -6.159 1.00 98.44 86 LEU A C 1
ATOM 702 O O . LEU A 1 86 ? -2.747 10.181 -5.823 1.00 98.44 86 LEU A O 1
ATOM 706 N N . PRO A 1 87 ? -2.888 11.824 -7.373 1.00 98.50 87 PRO A N 1
ATOM 707 C CA . PRO A 1 87 ? -3.454 10.980 -8.425 1.00 98.50 87 PRO A CA 1
ATOM 708 C C . PRO A 1 87 ? -2.628 9.714 -8.680 1.00 98.50 87 PRO A C 1
ATOM 710 O O . PRO A 1 87 ? -1.396 9.771 -8.709 1.00 98.50 87 PRO A O 1
ATOM 713 N N . ASN A 1 88 ? -3.301 8.588 -8.934 1.00 97.56 88 ASN A N 1
ATOM 714 C CA . ASN A 1 88 ? -2.680 7.286 -9.231 1.00 97.56 88 ASN A CA 1
ATOM 715 C C . ASN A 1 88 ? -1.627 6.842 -8.200 1.00 97.56 88 ASN A C 1
ATOM 717 O O . ASN A 1 88 ? -0.593 6.268 -8.551 1.00 97.56 88 ASN A O 1
ATOM 721 N N . ASN A 1 89 ? -1.879 7.128 -6.925 1.00 97.88 89 ASN A N 1
ATOM 722 C CA . ASN A 1 89 ? -0.962 6.833 -5.835 1.00 97.88 89 ASN A CA 1
ATOM 723 C C . ASN A 1 89 ? -1.704 6.234 -4.634 1.00 97.88 89 ASN A C 1
ATOM 725 O O . ASN A 1 89 ? -2.932 6.127 -4.618 1.00 97.88 89 ASN A O 1
ATOM 729 N N . PHE A 1 90 ? -0.953 5.821 -3.621 1.00 98.06 90 PHE A N 1
ATOM 730 C CA . PHE A 1 90 ? -1.506 5.349 -2.364 1.00 98.06 90 PHE A CA 1
ATOM 731 C C . PHE A 1 90 ? -0.765 5.950 -1.174 1.00 98.06 90 PHE A C 1
ATOM 733 O O . PHE A 1 90 ? 0.369 6.411 -1.295 1.00 98.06 90 PHE A O 1
ATOM 740 N N . ASN A 1 91 ? -1.404 5.903 -0.011 1.00 97.88 91 ASN A N 1
ATOM 741 C CA . ASN A 1 91 ? -0.746 6.149 1.262 1.00 97.88 91 ASN A CA 1
ATOM 742 C C . ASN A 1 91 ? -1.137 5.058 2.268 1.00 97.88 91 ASN A C 1
ATOM 744 O O . ASN A 1 91 ? -2.257 4.544 2.224 1.00 97.88 91 ASN A O 1
ATOM 748 N N . LEU A 1 92 ? -0.197 4.677 3.127 1.00 97.50 92 LEU A N 1
ATOM 749 C CA . LEU A 1 92 ? -0.381 3.718 4.213 1.00 97.50 92 LEU A CA 1
ATOM 750 C C . LEU A 1 92 ? -0.053 4.442 5.514 1.00 97.50 92 LEU A C 1
ATOM 752 O O . LEU A 1 92 ? 1.089 4.837 5.738 1.00 97.50 92 LEU A O 1
ATOM 756 N N . ILE A 1 93 ? -1.065 4.592 6.354 1.00 96.50 93 ILE A N 1
ATOM 757 C CA . ILE A 1 93 ? -0.978 5.266 7.641 1.00 96.50 93 ILE A CA 1
ATOM 758 C C . ILE A 1 93 ? -1.044 4.193 8.723 1.00 96.50 93 ILE A C 1
ATOM 760 O O . ILE A 1 93 ? -1.932 3.337 8.691 1.00 96.50 93 ILE A O 1
ATOM 764 N N . LEU A 1 94 ? -0.089 4.225 9.647 1.00 94.00 94 LEU A N 1
ATOM 765 C CA . LEU A 1 94 ? -0.069 3.381 10.837 1.00 94.00 94 LEU A CA 1
ATOM 766 C C . LEU A 1 94 ? -0.362 4.252 12.060 1.00 94.00 94 LEU A C 1
ATOM 768 O O . LEU A 1 94 ? 0.238 5.322 12.197 1.00 94.00 94 LEU A O 1
ATOM 772 N N . HIS A 1 95 ? -1.265 3.781 12.914 1.00 86.44 95 HIS A N 1
ATOM 773 C CA . HIS A 1 95 ? -1.622 4.364 14.204 1.00 86.44 95 HIS A CA 1
ATOM 774 C C . HIS A 1 95 ? -1.417 3.336 15.313 1.00 86.44 95 HIS A C 1
ATOM 776 O O . HIS A 1 95 ? -1.745 2.145 15.077 1.00 86.44 95 HIS A O 1
#

Solvent-accessible surface area (backbone atoms only — not comparable to full-atom values): 5537 Å² total; per-residue (Å²): 132,97,54,56,65,88,75,45,64,69,62,79,86,79,82,85,67,54,74,68,54,48,50,50,52,49,55,51,50,51,52,52,52,52,41,76,75,28,63,12,69,70,73,24,54,81,45,78,80,41,80,61,92,41,40,38,30,41,36,22,36,36,90,84,33,35,31,39,38,40,40,28,62,31,91,51,71,46,74,55,96,91,44,76,28,52,46,70,33,65,47,77,48,78,84

Mean predicted aligned error: 3.54 Å

pLDDT: mean 96.03, std 4.42, range [68.62, 98.81]

Organism: NCBI:txid328515

Secondary structure (DSSP, 8-state):
----STTGGGPPPP-S--HHHHHHHHHHHHHHHHHHT-HHHHHPEEEEEEESSSEEEEEEEETTEEEEEEEE-SSS-EEETTEEE-TTEEEEEE-

InterPro domains:
  IPR013780 Glycosyl hydrolase, all-beta [G3DSA:2.60.40.1180] (38-91)

Radius of gyration: 16.52 Å; Cα contacts (8 Å, |Δi|>4): 137; chains: 1; bounding box: 37×34×42 Å

Foldseek 3Di:
DCADPPPRNVDDDDPDDDPVRVVVVVVVVVVVVVCVPACQNVPFDWDWPDDDPAKTWIWGDDPPKIKIKIAGQDCQWDDDPNDIAHHRGMDIDID

Sequence (95 aa):
SIGGNDPDNRKMMKFDLNVHEQRLKKQITDLVNTRRNSMALQYGTTTILRADKEVLIIRRQYFDEIATVIFNKSAQEFTFENTTVLPNNFNLILH